Protein AF-A0A8J4A7L7-F1 (afdb_monomer_lite)

Sequence (151 aa):
MWSQPTPTNAGLRPGFAASLVPGDWALLVRLPSRVLAAVLAVPVDPPLVSAGLAGLATIAQARATPAGLVREVATAIFASAEPPDDPGYPVRDECVRAGFVLAQRVPSADAEAYRAWVRRIGEAGVDPVPGDPVCASQMDLLDECQRALAA

Structure (mmCIF, N/CA/C/O backbone):
data_AF-A0A8J4A7L7-F1
#
_entry.id   AF-A0A8J4A7L7-F1
#
loop_
_atom_site.group_PDB
_atom_site.id
_atom_site.type_symbol
_atom_site.label_atom_id
_atom_site.label_alt_id
_atom_site.label_comp_id
_atom_site.label_asym_id
_atom_site.label_entity_id
_atom_site.label_seq_id
_atom_site.pdbx_PDB_ins_code
_atom_site.Cartn_x
_atom_site.Cartn_y
_atom_site.Cartn_z
_atom_site.occupancy
_atom_site.B_iso_or_equiv
_atom_site.auth_seq_id
_atom_site.auth_comp_id
_atom_site.auth_asym_id
_atom_site.auth_atom_id
_atom_site.pdbx_PDB_model_num
ATOM 1 N N . MET A 1 1 ? 2.216 21.200 48.530 1.00 48.28 1 MET A N 1
ATOM 2 C CA . MET A 1 1 ? 0.929 21.017 47.828 1.00 48.28 1 MET A CA 1
ATOM 3 C C . MET A 1 1 ? 1.263 20.703 46.376 1.00 48.28 1 MET A C 1
ATOM 5 O O . MET A 1 1 ? 1.490 21.620 45.601 1.00 48.28 1 MET A O 1
ATOM 9 N N . TRP A 1 2 ? 1.476 19.425 46.049 1.00 45.50 2 TRP A N 1
ATOM 10 C CA . TRP A 1 2 ? 1.805 19.006 44.684 1.00 45.50 2 TRP A CA 1
ATOM 11 C C . TRP A 1 2 ? 0.511 18.707 43.939 1.00 45.50 2 TRP A C 1
ATOM 13 O O . TRP A 1 2 ? -0.207 17.780 44.303 1.00 45.50 2 TRP A O 1
ATOM 23 N N . SER A 1 3 ? 0.221 19.486 42.903 1.00 55.38 3 SER A N 1
ATOM 24 C CA . SER A 1 3 ? -0.783 19.114 41.911 1.00 55.38 3 SER A CA 1
ATOM 25 C C . SER A 1 3 ? -0.120 18.160 40.924 1.00 55.38 3 SER A C 1
ATOM 27 O O . SER A 1 3 ? 0.744 18.573 40.152 1.00 55.38 3 SER A O 1
ATOM 29 N N . GLN A 1 4 ? -0.484 16.879 40.973 1.00 59.38 4 GLN A N 1
ATOM 30 C CA . GLN A 1 4 ? -0.159 15.957 39.889 1.00 59.38 4 GLN A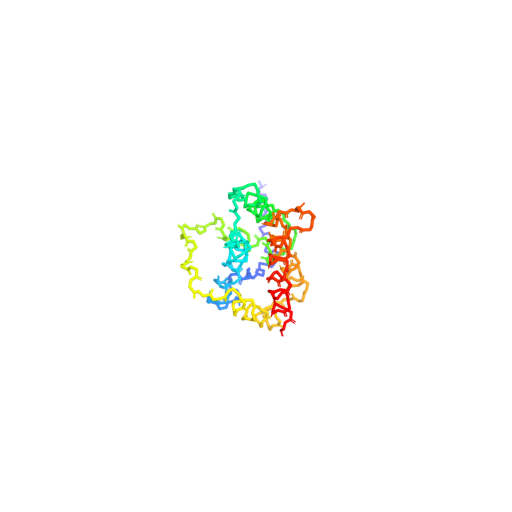 CA 1
ATOM 31 C C . GLN A 1 4 ? -1.042 16.289 38.676 1.00 59.38 4 GLN A C 1
ATOM 33 O O . GLN A 1 4 ? -2.259 16.408 38.841 1.00 59.38 4 GLN A O 1
ATOM 38 N N . PRO A 1 5 ? -0.479 16.428 37.464 1.00 51.97 5 PRO A N 1
ATOM 39 C CA . PRO A 1 5 ? -1.284 16.447 36.254 1.00 51.97 5 PRO A CA 1
ATOM 40 C C . PRO A 1 5 ? -1.914 15.064 36.069 1.00 51.97 5 PRO A C 1
ATOM 42 O O . PRO A 1 5 ? -1.227 14.044 36.020 1.00 51.97 5 PRO A O 1
ATOM 45 N N . THR A 1 6 ? -3.240 15.028 36.011 1.00 57.19 6 THR A N 1
ATOM 46 C CA . THR A 1 6 ? -4.009 13.827 35.689 1.00 57.19 6 THR A CA 1
ATOM 47 C C . THR A 1 6 ? -3.668 13.414 34.254 1.00 57.19 6 THR A C 1
ATOM 49 O O . THR A 1 6 ? -3.741 14.263 33.362 1.00 57.19 6 THR A O 1
ATOM 52 N N . PRO A 1 7 ? -3.288 12.152 33.982 1.00 48.16 7 PRO A N 1
ATOM 53 C CA . PRO A 1 7 ? -3.140 11.695 32.611 1.00 48.16 7 PRO A CA 1
ATOM 54 C C . PRO A 1 7 ? -4.522 11.714 31.957 1.00 48.16 7 PRO A C 1
ATOM 56 O O . PRO A 1 7 ? -5.415 10.944 32.310 1.00 48.16 7 PRO A O 1
ATOM 59 N N . THR A 1 8 ? -4.707 12.642 31.023 1.00 46.91 8 THR A N 1
ATOM 60 C CA . THR A 1 8 ? -5.866 12.689 30.139 1.00 46.91 8 THR A CA 1
ATOM 61 C C . THR A 1 8 ? -5.901 11.389 29.340 1.00 46.91 8 THR A C 1
ATOM 63 O O . THR A 1 8 ? -5.190 11.240 28.349 1.00 46.91 8 THR A O 1
ATOM 66 N N . ASN A 1 9 ? -6.748 10.448 29.759 1.00 46.25 9 ASN A N 1
ATOM 67 C CA . ASN A 1 9 ? -7.240 9.357 28.921 1.00 46.25 9 ASN A CA 1
ATOM 68 C C . ASN A 1 9 ? -8.138 9.958 27.823 1.00 46.25 9 ASN A C 1
ATOM 70 O O . ASN A 1 9 ? -9.355 9.786 27.821 1.00 46.25 9 ASN A O 1
ATOM 74 N N . ALA A 1 10 ? -7.546 10.724 26.905 1.00 44.50 10 ALA A N 1
ATOM 75 C CA . ALA A 1 10 ? -8.172 11.034 25.630 1.00 44.50 10 ALA A CA 1
ATOM 76 C C . ALA A 1 10 ? -8.255 9.698 24.894 1.00 44.50 10 ALA A C 1
ATOM 78 O O . ALA A 1 10 ? -7.221 9.120 24.572 1.00 44.50 10 ALA A O 1
ATOM 79 N N . GLY A 1 11 ? -9.477 9.177 24.759 1.00 40.78 11 GLY A N 1
ATOM 80 C CA . GLY A 1 11 ? -9.785 7.810 24.347 1.00 40.78 11 GLY A CA 1
ATOM 81 C C . GLY A 1 11 ? -8.769 7.204 23.384 1.00 40.78 11 GLY A C 1
ATOM 82 O O . GLY A 1 11 ? -8.754 7.532 22.198 1.00 40.78 11 GLY A O 1
ATOM 83 N N . LEU A 1 12 ? -7.947 6.293 23.911 1.00 47.25 12 LEU A N 1
ATOM 84 C CA . LEU A 1 12 ? -7.105 5.397 23.132 1.00 47.25 12 LEU A CA 1
ATOM 85 C C . LEU A 1 12 ? -8.042 4.485 22.346 1.00 47.25 12 LEU A C 1
ATOM 87 O O . LEU A 1 12 ? -8.416 3.405 22.801 1.00 47.25 12 LEU A O 1
ATOM 91 N N . ARG A 1 13 ? -8.477 4.943 21.171 1.00 59.56 13 ARG A N 1
ATOM 92 C CA . ARG A 1 13 ? -8.996 4.020 20.172 1.00 59.56 13 ARG A CA 1
ATOM 93 C C . ARG A 1 13 ? -7.895 2.981 19.939 1.00 59.56 13 ARG A C 1
ATOM 95 O O . ARG A 1 13 ? -6.749 3.387 19.732 1.00 59.56 13 ARG A O 1
ATOM 102 N N . PRO A 1 14 ? -8.202 1.677 20.021 1.00 76.19 14 PRO A N 1
ATOM 103 C CA . PRO A 1 14 ? -7.232 0.656 19.666 1.00 76.19 14 PRO A CA 1
ATOM 104 C C . PRO A 1 14 ? -6.703 0.952 18.259 1.00 76.19 14 PRO A C 1
ATOM 106 O O . PRO A 1 14 ? -7.491 1.264 17.365 1.00 76.19 14 PRO A O 1
ATOM 109 N N . GLY A 1 15 ? -5.382 0.892 18.073 1.00 86.81 15 GLY A N 1
ATOM 110 C CA . GLY A 1 15 ? -4.775 1.038 16.748 1.00 86.81 15 GLY A CA 1
ATOM 111 C C . GLY A 1 15 ? -5.290 -0.031 15.779 1.00 86.81 15 GLY A C 1
ATOM 112 O O . GLY A 1 15 ? -5.915 -1.021 16.184 1.00 86.81 15 GLY A O 1
ATOM 113 N N . PHE A 1 16 ? -5.009 0.130 14.491 1.00 91.31 16 PHE A N 1
ATOM 114 C CA . PHE A 1 16 ? -5.432 -0.817 13.459 1.00 91.31 16 PHE A CA 1
ATOM 115 C C . PHE A 1 16 ? -4.870 -2.220 13.705 1.00 91.31 16 PHE A C 1
ATOM 117 O O . PHE A 1 16 ? -5.592 -3.200 13.531 1.00 91.31 16 PHE A O 1
ATOM 124 N N . ALA A 1 17 ? -3.641 -2.316 14.222 1.00 89.38 17 ALA A N 1
ATOM 125 C CA . ALA A 1 17 ? -3.017 -3.586 14.598 1.00 89.38 17 ALA A CA 1
ATOM 126 C C . ALA A 1 17 ? -3.816 -4.380 15.650 1.00 89.38 17 ALA A C 1
ATOM 128 O O . ALA A 1 17 ? -3.809 -5.606 15.632 1.00 89.38 17 ALA A O 1
ATOM 129 N N . ALA A 1 18 ? -4.508 -3.689 16.563 1.00 89.50 18 ALA A N 1
ATOM 130 C CA . ALA A 1 18 ? -5.334 -4.316 17.595 1.00 89.50 18 ALA A CA 1
ATOM 131 C C . ALA A 1 18 ? -6.785 -4.550 17.140 1.00 89.50 18 ALA A C 1
ATOM 133 O O . ALA A 1 18 ? -7.488 -5.370 17.727 1.00 89.50 18 ALA A O 1
ATOM 134 N N . SER A 1 19 ? -7.242 -3.813 16.124 1.00 90.81 19 SER A N 1
ATOM 135 C CA . SER A 1 19 ? -8.631 -3.840 15.646 1.00 90.81 19 SER A CA 1
ATOM 136 C C . SER A 1 19 ? -8.865 -4.834 14.504 1.00 90.81 19 SER A C 1
ATOM 138 O O . SER A 1 19 ? -9.997 -5.264 14.284 1.00 90.81 19 SER A O 1
ATOM 140 N N . LEU A 1 20 ? -7.817 -5.183 13.757 1.00 91.81 20 LEU A N 1
ATOM 141 C CA . LEU A 1 20 ? -7.878 -6.117 12.637 1.00 91.81 20 LEU A CA 1
ATOM 142 C C . LEU A 1 20 ? -7.513 -7.538 13.070 1.00 91.81 20 LEU A C 1
ATOM 144 O O . LEU A 1 20 ? -6.759 -7.757 14.016 1.00 91.81 20 LEU A O 1
ATOM 148 N N . VAL A 1 21 ? -8.022 -8.523 12.329 1.00 93.06 21 VAL A N 1
ATOM 149 C CA . VAL A 1 21 ? -7.582 -9.914 12.478 1.00 93.06 21 VAL A CA 1
ATOM 150 C C . VAL A 1 21 ? -6.083 -9.985 12.137 1.00 93.06 21 VAL A C 1
ATOM 152 O O . VAL A 1 21 ? -5.675 -9.353 11.159 1.00 93.06 21 VAL A O 1
ATOM 155 N N . PRO A 1 22 ? -5.252 -10.762 12.865 1.00 92.19 22 PRO A N 1
ATOM 156 C CA . PRO A 1 22 ? -3.799 -10.769 12.664 1.00 92.19 22 PRO A CA 1
ATOM 157 C C . PRO A 1 22 ? -3.355 -10.997 11.214 1.00 92.19 22 PRO A C 1
ATOM 159 O O . PRO A 1 22 ? -2.433 -10.338 10.744 1.00 92.19 22 PRO A O 1
ATOM 162 N N . GLY A 1 23 ? -4.041 -11.880 10.479 1.00 92.44 23 GLY A N 1
ATOM 163 C CA . GLY A 1 23 ? -3.746 -12.137 9.066 1.00 92.44 23 GLY A CA 1
ATOM 164 C C . GLY A 1 23 ? -4.075 -10.964 8.137 1.00 92.44 23 GLY A C 1
ATOM 165 O O . GLY A 1 23 ? -3.371 -10.751 7.154 1.00 92.44 23 GLY A O 1
ATOM 166 N N . ASP A 1 24 ? -5.107 -10.182 8.455 1.00 94.75 24 ASP A N 1
ATOM 167 C CA . ASP A 1 24 ? -5.487 -9.001 7.676 1.00 94.75 24 ASP A CA 1
ATOM 168 C C . ASP A 1 24 ? -4.533 -7.836 7.966 1.00 94.75 24 ASP A C 1
ATOM 170 O O . ASP A 1 24 ? -4.116 -7.133 7.048 1.00 94.75 24 ASP A O 1
ATOM 174 N N . TRP A 1 25 ? -4.109 -7.676 9.224 1.00 95.38 25 TRP A N 1
ATOM 175 C CA . TRP A 1 25 ? -3.052 -6.729 9.581 1.00 95.38 25 TRP A CA 1
ATOM 176 C C . TRP A 1 25 ? -1.727 -7.074 8.894 1.00 95.38 25 TRP A C 1
ATOM 178 O O . TRP A 1 25 ? -1.138 -6.219 8.236 1.00 95.38 25 TRP A O 1
ATOM 188 N N . ALA A 1 26 ? -1.286 -8.333 8.978 1.00 93.12 26 ALA A N 1
ATOM 189 C CA . ALA A 1 26 ? -0.061 -8.792 8.325 1.00 93.12 26 ALA A CA 1
ATOM 190 C C . ALA A 1 26 ? -0.103 -8.567 6.805 1.00 93.12 26 ALA A C 1
ATOM 192 O O . ALA A 1 26 ? 0.886 -8.124 6.220 1.00 93.12 26 ALA A O 1
ATOM 193 N N . LEU A 1 27 ? -1.261 -8.796 6.172 1.00 93.94 27 LEU A N 1
ATOM 194 C CA . LEU A 1 27 ? -1.480 -8.493 4.759 1.00 93.94 27 LEU A CA 1
ATOM 195 C C . LEU A 1 27 ? -1.277 -7.004 4.449 1.00 93.94 27 LEU A C 1
ATOM 197 O O . LEU A 1 27 ? -0.528 -6.678 3.531 1.00 93.94 27 LEU A O 1
ATOM 201 N N . LEU A 1 28 ? -1.907 -6.105 5.210 1.00 95.62 28 LEU A N 1
ATOM 202 C CA . LEU A 1 28 ? -1.759 -4.662 4.992 1.00 95.62 28 LEU A CA 1
ATOM 203 C C . LEU A 1 28 ? -0.332 -4.170 5.271 1.00 95.62 28 LEU A C 1
ATOM 205 O O . LEU A 1 28 ? 0.113 -3.218 4.630 1.00 95.62 28 LEU A O 1
ATOM 209 N N . VAL A 1 29 ? 0.394 -4.814 6.190 1.00 95.31 29 VAL A N 1
ATOM 210 C CA . VAL A 1 29 ? 1.792 -4.481 6.497 1.00 95.31 29 VAL A CA 1
ATOM 211 C C . VAL A 1 29 ? 2.744 -4.905 5.382 1.00 95.31 29 VAL A C 1
ATOM 213 O O . VAL A 1 29 ? 3.620 -4.129 5.013 1.00 95.31 29 VAL A O 1
ATOM 216 N N . ARG A 1 30 ? 2.578 -6.099 4.806 1.00 92.81 30 ARG A N 1
ATOM 217 C CA . ARG A 1 30 ? 3.501 -6.609 3.774 1.00 92.81 30 ARG A CA 1
ATOM 218 C C . ARG A 1 30 ? 3.237 -6.057 2.372 1.00 92.81 30 ARG A C 1
ATOM 220 O O . ARG A 1 30 ? 4.174 -5.948 1.581 1.00 92.81 30 ARG A O 1
ATOM 227 N N . LEU A 1 31 ? 1.987 -5.705 2.060 1.00 94.81 31 LEU A N 1
ATOM 228 C CA . LEU A 1 31 ? 1.576 -5.332 0.704 1.00 94.81 31 LEU A CA 1
ATOM 229 C C . LEU A 1 31 ? 2.397 -4.177 0.091 1.00 94.81 31 LEU A C 1
ATOM 231 O O . LEU A 1 31 ? 2.792 -4.309 -1.066 1.00 94.81 31 LEU A O 1
ATOM 235 N N . PRO A 1 32 ? 2.722 -3.077 0.802 1.00 95.38 32 PRO A N 1
ATOM 236 C CA . PRO A 1 32 ? 3.484 -1.976 0.210 1.00 95.38 32 PRO A CA 1
ATOM 237 C C . PRO A 1 32 ? 4.871 -2.416 -0.287 1.00 95.38 32 PRO A C 1
ATOM 239 O O . PRO A 1 32 ? 5.279 -2.056 -1.391 1.00 95.38 32 PRO A O 1
ATOM 242 N N . SER A 1 33 ? 5.564 -3.256 0.487 1.00 92.81 33 SER A N 1
ATOM 243 C CA . SER A 1 33 ? 6.858 -3.832 0.104 1.00 92.81 33 SER A CA 1
ATOM 244 C C . SER A 1 33 ? 6.726 -4.838 -1.043 1.00 92.81 33 SER A C 1
ATOM 246 O O . SER A 1 33 ? 7.594 -4.888 -1.910 1.00 92.81 33 SER A O 1
ATOM 248 N N . ARG A 1 34 ? 5.632 -5.611 -1.085 1.00 91.94 34 ARG A N 1
ATOM 249 C CA . ARG A 1 34 ? 5.328 -6.556 -2.175 1.00 91.94 34 ARG A CA 1
ATOM 250 C C . ARG A 1 34 ? 5.059 -5.849 -3.500 1.00 91.94 34 ARG A C 1
ATOM 252 O O . ARG A 1 34 ? 5.573 -6.287 -4.522 1.00 91.94 34 ARG A O 1
ATOM 259 N N . VAL A 1 35 ? 4.312 -4.745 -3.482 1.00 93.44 35 VAL A N 1
ATOM 260 C CA . VAL A 1 35 ? 4.075 -3.910 -4.671 1.00 93.44 35 VAL A CA 1
ATOM 261 C C . VAL A 1 35 ? 5.386 -3.324 -5.184 1.00 93.44 35 VAL A C 1
ATOM 263 O O . VAL A 1 35 ? 5.669 -3.438 -6.373 1.00 93.44 35 VAL A O 1
ATOM 266 N N . LEU A 1 36 ? 6.223 -2.776 -4.297 1.00 92.44 36 LEU A N 1
ATOM 267 C CA . LEU A 1 36 ? 7.545 -2.280 -4.685 1.00 92.44 36 LEU A CA 1
ATOM 268 C C . LEU A 1 36 ? 8.413 -3.390 -5.296 1.00 92.44 36 LEU A C 1
ATOM 270 O O . LEU A 1 36 ? 8.992 -3.200 -6.361 1.00 92.44 36 LEU A O 1
ATOM 274 N N . ALA A 1 37 ? 8.475 -4.560 -4.657 1.00 90.31 37 ALA A N 1
ATOM 275 C CA . ALA A 1 37 ? 9.244 -5.693 -5.162 1.00 90.31 37 ALA A CA 1
ATOM 276 C C . ALA A 1 37 ? 8.741 -6.170 -6.533 1.00 90.31 37 ALA A C 1
ATOM 278 O O . ALA A 1 37 ? 9.552 -6.456 -7.404 1.00 90.31 37 ALA A O 1
ATOM 279 N N . ALA A 1 38 ? 7.423 -6.214 -6.746 1.00 90.44 38 ALA A N 1
ATOM 280 C CA . ALA A 1 38 ? 6.832 -6.606 -8.021 1.00 90.44 38 ALA A CA 1
ATOM 281 C C . ALA A 1 38 ? 7.172 -5.620 -9.152 1.00 90.44 38 ALA A C 1
ATOM 283 O O . ALA A 1 38 ? 7.512 -6.051 -10.250 1.00 90.44 38 ALA A O 1
ATOM 284 N N . VAL A 1 39 ? 7.151 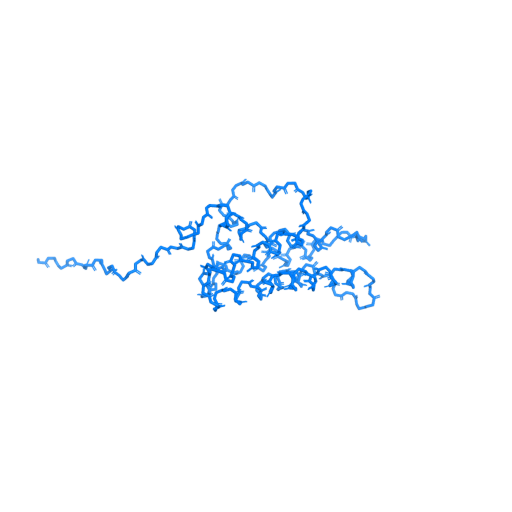-4.311 -8.875 1.00 90.25 39 VAL A N 1
ATOM 285 C CA . VAL A 1 39 ? 7.573 -3.273 -9.833 1.00 90.25 39 VAL A CA 1
ATOM 286 C C . VAL A 1 39 ? 9.061 -3.408 -10.183 1.00 90.25 39 VAL A C 1
ATOM 288 O O . VAL A 1 39 ? 9.435 -3.316 -11.351 1.00 90.25 39 VAL A O 1
ATOM 291 N N . LEU A 1 40 ? 9.918 -3.671 -9.193 1.00 88.50 40 LEU A N 1
ATOM 292 C CA . LEU A 1 40 ? 11.366 -3.831 -9.393 1.00 88.50 40 LEU A CA 1
ATOM 293 C C . LEU A 1 40 ? 11.761 -5.183 -10.008 1.00 88.50 40 LEU A C 1
ATOM 295 O O . LEU A 1 40 ? 12.876 -5.320 -10.501 1.00 88.50 40 LEU A O 1
ATOM 299 N N . ALA A 1 41 ? 10.879 -6.184 -9.959 1.00 87.81 41 ALA A N 1
ATOM 300 C CA . ALA A 1 41 ? 11.121 -7.508 -10.528 1.00 87.81 41 ALA A CA 1
ATOM 301 C C . ALA A 1 41 ? 10.988 -7.539 -12.058 1.00 87.81 41 ALA A C 1
ATOM 303 O O . ALA A 1 41 ? 11.396 -8.522 -12.680 1.00 87.81 41 ALA A O 1
ATOM 304 N N . VAL A 1 42 ? 10.430 -6.487 -12.671 1.00 83.69 42 VAL A N 1
ATOM 305 C CA . VAL A 1 42 ? 10.449 -6.327 -14.128 1.00 83.69 42 VAL A CA 1
ATOM 306 C C . VAL A 1 42 ? 11.919 -6.236 -14.568 1.00 83.69 42 VAL A C 1
ATOM 308 O O . VAL A 1 42 ? 12.631 -5.367 -14.069 1.00 83.69 42 VAL A O 1
ATOM 311 N N . PRO A 1 43 ? 12.412 -7.130 -15.447 1.00 75.88 43 PRO A N 1
ATOM 312 C CA . PRO A 1 43 ? 13.830 -7.172 -15.798 1.00 75.88 43 PRO A CA 1
ATOM 313 C C . PRO A 1 43 ? 14.322 -5.862 -16.432 1.00 75.88 43 PRO A C 1
ATOM 315 O O . PRO A 1 43 ? 13.787 -5.437 -17.454 1.00 75.88 43 PRO A O 1
ATOM 318 N N . VAL A 1 44 ? 15.371 -5.267 -15.852 1.00 77.38 44 VAL A N 1
ATOM 319 C CA . VAL A 1 44 ? 16.072 -4.071 -16.362 1.00 77.38 44 VAL A CA 1
ATOM 320 C C . VAL A 1 44 ? 17.578 -4.288 -16.294 1.00 77.38 44 VAL A C 1
ATOM 322 O O . VAL A 1 44 ? 18.076 -4.870 -15.327 1.00 77.38 44 VAL A O 1
ATOM 325 N N . ASP A 1 45 ? 18.299 -3.796 -17.300 1.00 73.19 45 ASP A N 1
ATOM 326 C CA . ASP A 1 45 ? 19.761 -3.757 -17.323 1.00 73.19 45 ASP A CA 1
ATOM 327 C C . ASP A 1 45 ? 20.244 -2.322 -17.622 1.00 73.19 45 ASP A C 1
ATOM 329 O O . ASP A 1 45 ? 19.980 -1.823 -18.721 1.00 73.19 45 ASP A O 1
ATOM 333 N N . PRO A 1 46 ? 20.923 -1.628 -16.681 1.00 73.06 46 PRO A N 1
ATOM 334 C CA . PRO A 1 46 ? 21.328 -2.068 -15.338 1.00 73.06 46 PRO A CA 1
ATOM 335 C C . PRO A 1 46 ? 20.183 -2.046 -14.297 1.00 73.06 46 PRO A C 1
ATOM 337 O O . PRO A 1 46 ? 19.184 -1.355 -14.484 1.00 73.06 46 PRO A O 1
ATOM 340 N N . PRO A 1 47 ? 20.323 -2.750 -13.154 1.00 71.81 47 PRO A N 1
ATOM 341 C CA . PRO A 1 47 ? 19.285 -2.813 -12.121 1.00 71.81 4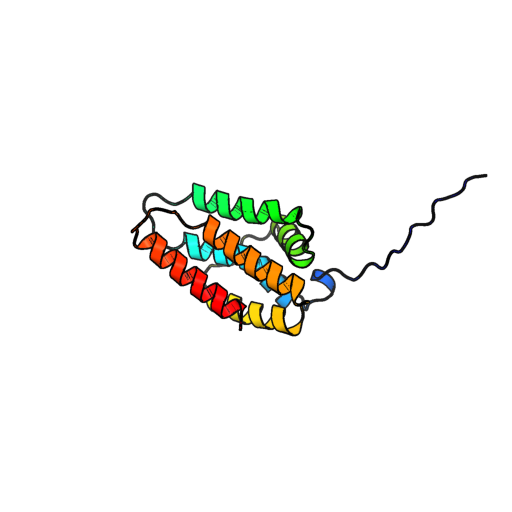7 PRO A CA 1
ATOM 342 C C . PRO A 1 47 ? 18.969 -1.449 -11.476 1.00 71.81 47 PRO A C 1
ATOM 344 O O . PRO A 1 47 ? 19.863 -0.668 -11.139 1.00 71.81 47 PRO A O 1
ATOM 347 N N . LEU A 1 48 ? 17.679 -1.206 -11.216 1.00 80.31 48 LEU A N 1
ATOM 348 C CA . LEU A 1 48 ? 17.112 0.074 -10.762 1.00 80.31 48 LEU A CA 1
ATOM 349 C C . LEU A 1 48 ? 17.271 0.342 -9.251 1.00 80.31 48 LEU A C 1
ATOM 351 O O . LEU A 1 48 ? 16.298 0.514 -8.513 1.00 80.31 48 LEU A O 1
ATOM 355 N N . VAL A 1 49 ? 18.511 0.402 -8.761 1.00 86.25 49 VAL A N 1
ATOM 356 C CA . VAL A 1 49 ? 18.795 0.640 -7.329 1.00 86.25 49 VAL A CA 1
ATOM 357 C C . VAL A 1 49 ? 18.208 1.972 -6.835 1.00 86.25 49 VAL A C 1
ATOM 359 O O . VAL A 1 49 ? 17.648 2.033 -5.740 1.00 86.25 49 VAL A O 1
ATOM 362 N N . SER A 1 50 ? 18.299 3.038 -7.634 1.00 88.19 50 SER A N 1
ATOM 363 C CA . SER A 1 50 ? 17.755 4.363 -7.298 1.00 88.19 50 SER A CA 1
ATOM 364 C C . SER A 1 50 ? 16.232 4.351 -7.146 1.00 88.19 50 SER A C 1
ATOM 366 O O . SER A 1 50 ? 15.721 4.921 -6.182 1.00 88.19 50 SER A O 1
ATOM 368 N N . ALA A 1 51 ? 15.518 3.666 -8.043 1.00 87.31 51 ALA A N 1
ATOM 369 C CA . ALA A 1 51 ? 14.065 3.522 -7.976 1.00 87.31 51 ALA A CA 1
ATOM 370 C C . ALA A 1 51 ? 13.647 2.711 -6.737 1.00 87.31 51 ALA A C 1
ATOM 372 O O . ALA A 1 51 ? 12.751 3.105 -5.990 1.00 87.31 51 ALA A O 1
ATOM 373 N N . GLY A 1 52 ? 14.378 1.635 -6.424 1.00 89.56 52 GLY A N 1
ATOM 374 C CA . GLY A 1 52 ? 14.156 0.883 -5.189 1.00 89.56 52 GLY A CA 1
ATOM 375 C C . GLY A 1 52 ? 14.340 1.734 -3.927 1.00 89.56 52 GLY A C 1
ATOM 376 O O . GLY A 1 52 ? 13.507 1.690 -3.018 1.00 89.56 52 GLY A O 1
ATOM 377 N N . LEU A 1 53 ? 15.380 2.574 -3.884 1.00 93.00 53 LEU A N 1
ATOM 378 C CA . LEU A 1 53 ? 15.601 3.513 -2.779 1.00 93.00 53 LEU A CA 1
ATOM 379 C C . LEU A 1 53 ? 14.505 4.582 -2.683 1.00 93.00 53 LEU A C 1
ATOM 381 O O . LEU A 1 53 ? 14.099 4.928 -1.573 1.00 93.00 53 LEU A O 1
ATOM 385 N N . ALA A 1 54 ? 13.996 5.084 -3.809 1.00 93.06 54 ALA A N 1
ATOM 386 C CA . ALA A 1 54 ? 12.900 6.051 -3.833 1.00 93.06 54 ALA A CA 1
ATOM 387 C C . ALA A 1 54 ? 11.585 5.445 -3.303 1.00 93.06 54 ALA A C 1
ATOM 389 O O . ALA A 1 54 ? 10.887 6.074 -2.496 1.00 93.06 54 ALA A O 1
ATOM 390 N N . GLY A 1 55 ? 11.287 4.195 -3.665 1.00 93.06 55 GLY A N 1
ATOM 391 C CA . GLY A 1 55 ? 10.177 3.428 -3.097 1.00 93.06 55 GLY A CA 1
ATOM 392 C C . GLY A 1 55 ? 10.306 3.252 -1.579 1.00 93.06 55 GLY A C 1
ATOM 393 O O . GLY A 1 55 ? 9.390 3.597 -0.829 1.00 93.06 55 GLY A O 1
ATOM 394 N N . LEU A 1 56 ? 11.473 2.812 -1.094 1.00 93.69 56 LEU A N 1
ATOM 395 C CA . LEU A 1 56 ? 11.740 2.661 0.345 1.00 93.69 56 LEU A CA 1
ATOM 396 C C . LEU A 1 56 ? 11.671 3.994 1.102 1.00 93.69 56 LEU A C 1
ATOM 398 O O . LEU A 1 56 ? 11.120 4.054 2.204 1.00 93.69 56 LEU A O 1
ATOM 402 N N . ALA A 1 57 ? 12.177 5.077 0.512 1.00 94.75 57 ALA A N 1
ATOM 403 C CA . ALA A 1 57 ? 12.073 6.413 1.086 1.00 94.75 57 ALA A CA 1
ATOM 404 C C . ALA A 1 57 ? 10.605 6.844 1.224 1.00 94.75 57 ALA A C 1
ATOM 406 O O . ALA A 1 57 ? 10.227 7.409 2.251 1.00 94.75 57 ALA A O 1
ATOM 407 N N . THR A 1 58 ? 9.761 6.516 0.243 1.00 96.50 58 THR A N 1
ATOM 408 C CA . THR A 1 58 ? 8.313 6.778 0.289 1.00 96.50 58 THR A CA 1
ATOM 409 C C . THR A 1 58 ? 7.623 5.996 1.411 1.00 96.50 58 THR A C 1
ATOM 411 O O . THR A 1 58 ? 6.716 6.524 2.065 1.00 96.50 58 THR A O 1
ATOM 414 N N . ILE A 1 59 ? 8.073 4.768 1.698 1.00 95.81 59 ILE A N 1
ATOM 415 C CA . ILE A 1 59 ? 7.595 3.994 2.854 1.00 95.81 59 ILE A CA 1
ATOM 416 C C . ILE A 1 59 ? 8.056 4.649 4.166 1.00 95.81 59 ILE A C 1
ATOM 418 O O . ILE A 1 59 ? 7.256 4.842 5.079 1.00 95.81 59 ILE A O 1
ATOM 422 N N . ALA A 1 60 ? 9.326 5.046 4.269 1.00 95.12 60 ALA A N 1
ATOM 423 C CA . ALA A 1 60 ? 9.885 5.649 5.483 1.00 95.12 60 ALA A CA 1
ATOM 424 C C . ALA A 1 60 ? 9.223 6.986 5.854 1.00 95.12 60 ALA A C 1
ATOM 426 O O . ALA A 1 60 ? 8.908 7.226 7.024 1.00 95.12 60 ALA A O 1
ATOM 427 N N . GLN A 1 61 ? 8.976 7.843 4.861 1.00 95.88 61 GLN A N 1
ATOM 428 C CA . GLN A 1 61 ? 8.337 9.150 5.046 1.00 95.88 61 GLN A CA 1
ATOM 429 C C . GLN A 1 61 ? 6.918 9.032 5.615 1.00 95.88 61 GLN A C 1
ATOM 431 O O . GLN A 1 61 ? 6.479 9.882 6.392 1.00 95.88 61 GLN A O 1
ATOM 436 N N . ALA A 1 62 ? 6.211 7.951 5.288 1.00 95.62 62 ALA A N 1
ATOM 437 C CA . ALA A 1 62 ? 4.847 7.723 5.740 1.00 95.62 62 ALA A CA 1
ATOM 438 C C . ALA A 1 62 ? 4.714 7.582 7.264 1.00 95.62 62 ALA A C 1
ATOM 440 O O . ALA A 1 62 ? 3.634 7.807 7.794 1.00 95.62 62 ALA A O 1
ATOM 441 N N . ARG A 1 63 ? 5.793 7.326 8.012 1.00 94.25 63 ARG A N 1
ATOM 442 C CA . ARG A 1 63 ? 5.742 7.319 9.488 1.00 94.25 63 ARG A CA 1
ATOM 443 C C . ARG A 1 63 ? 5.433 8.692 10.104 1.00 94.25 63 ARG A C 1
ATOM 445 O O . ARG A 1 63 ? 5.055 8.759 11.270 1.00 94.25 63 ARG A O 1
ATOM 452 N N . ALA A 1 64 ? 5.602 9.778 9.348 1.00 93.75 64 ALA A N 1
ATOM 453 C CA . ALA A 1 64 ? 5.327 11.144 9.797 1.00 93.75 64 ALA A CA 1
ATOM 454 C C . ALA A 1 64 ? 3.975 11.695 9.300 1.00 93.75 64 ALA A C 1
ATOM 456 O O . ALA A 1 64 ? 3.642 12.845 9.580 1.00 93.75 64 ALA A O 1
ATOM 457 N N . THR A 1 65 ? 3.192 10.907 8.554 1.00 91.56 65 THR A N 1
ATOM 458 C CA . THR A 1 65 ? 1.902 11.358 8.009 1.00 91.56 65 THR A CA 1
ATOM 459 C C . THR A 1 65 ? 0.800 11.389 9.078 1.00 91.56 65 THR A C 1
ATOM 461 O O . THR A 1 65 ? 0.798 10.544 9.978 1.00 91.56 65 THR A O 1
ATOM 464 N N . PRO A 1 66 ? -0.185 12.300 8.982 1.00 89.25 66 PRO A N 1
ATOM 465 C CA . PRO A 1 66 ? -1.358 12.282 9.856 1.00 89.25 66 PRO A CA 1
ATOM 466 C C . PRO A 1 66 ? -2.350 11.142 9.552 1.00 89.25 66 PRO A C 1
ATOM 468 O O . PRO A 1 66 ? -3.195 10.855 10.396 1.00 89.25 66 PRO A O 1
ATOM 471 N N . ALA A 1 67 ? -2.267 10.479 8.388 1.00 90.12 67 ALA A N 1
ATOM 472 C CA . ALA A 1 67 ? -3.128 9.336 8.052 1.00 90.12 67 ALA A CA 1
ATOM 473 C C . ALA A 1 67 ? -2.824 8.127 8.957 1.00 90.12 67 ALA A C 1
ATOM 475 O O . ALA A 1 67 ? -1.723 7.570 8.915 1.00 90.12 67 ALA A O 1
ATOM 476 N N . GLY A 1 68 ? -3.802 7.736 9.780 1.00 93.94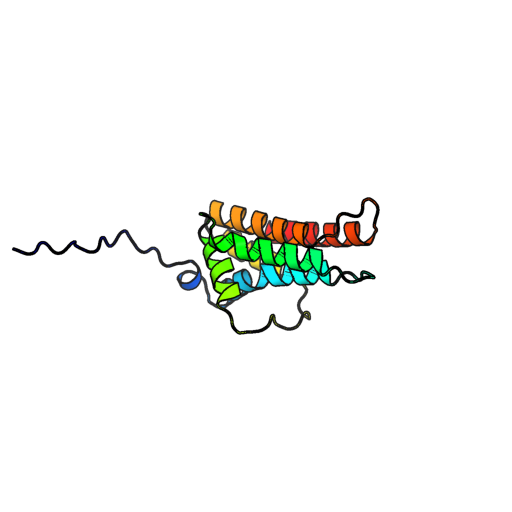 68 GLY A N 1
ATOM 477 C CA . GLY A 1 68 ? -3.628 6.792 10.885 1.00 93.94 68 GLY A CA 1
ATOM 478 C C . GLY A 1 68 ? -3.141 5.426 10.420 1.00 93.94 68 GLY A C 1
ATOM 479 O O . GLY A 1 68 ? -2.067 4.991 10.839 1.00 93.94 68 GLY A O 1
ATOM 480 N N . LEU A 1 69 ? -3.881 4.799 9.500 1.00 96.25 69 LEU A N 1
ATOM 481 C CA . LEU A 1 69 ? -3.534 3.473 8.981 1.00 96.25 69 LEU A CA 1
ATOM 482 C C . LEU A 1 69 ? -2.158 3.464 8.304 1.00 96.25 69 LEU A C 1
ATOM 484 O O . LEU A 1 69 ? -1.330 2.600 8.581 1.00 96.25 69 LEU A O 1
ATOM 488 N N . VAL A 1 70 ? -1.899 4.445 7.437 1.00 97.62 70 VAL A N 1
ATOM 489 C CA . VAL A 1 70 ? -0.641 4.552 6.682 1.00 97.62 70 VAL A CA 1
ATOM 490 C C . VAL A 1 70 ? 0.558 4.694 7.624 1.00 97.62 70 VAL A C 1
ATOM 492 O O . VAL A 1 70 ? 1.566 4.009 7.454 1.00 97.62 70 VAL A O 1
ATOM 495 N N . ARG A 1 71 ? 0.441 5.544 8.649 1.00 96.56 71 ARG A N 1
ATOM 496 C CA . ARG A 1 71 ? 1.487 5.746 9.656 1.00 96.56 71 ARG A CA 1
ATOM 497 C C . ARG A 1 71 ? 1.774 4.476 10.450 1.00 96.56 71 ARG A C 1
ATOM 499 O O . ARG A 1 71 ? 2.941 4.150 10.679 1.00 96.56 71 ARG A O 1
ATOM 506 N N . GLU A 1 72 ? 0.729 3.780 10.892 1.00 97.00 72 GLU A N 1
ATOM 507 C CA . GLU A 1 72 ? 0.864 2.543 11.663 1.00 97.00 72 GLU A CA 1
ATOM 508 C C . GLU A 1 72 ? 1.497 1.431 10.824 1.00 97.00 72 GLU A C 1
ATOM 510 O O . GLU A 1 72 ? 2.454 0.806 11.277 1.00 97.00 72 GLU A O 1
ATOM 515 N N . VAL A 1 73 ? 1.041 1.243 9.580 1.00 96.62 73 VAL A N 1
ATOM 516 C CA . VAL A 1 73 ? 1.619 0.260 8.653 1.00 96.62 73 VAL A CA 1
ATOM 517 C C . VAL A 1 73 ? 3.089 0.565 8.377 1.00 96.62 73 VAL A C 1
ATOM 519 O O . VAL A 1 73 ? 3.932 -0.316 8.524 1.00 96.62 73 VAL A O 1
ATOM 522 N N . ALA A 1 74 ? 3.430 1.813 8.042 1.00 95.81 74 ALA A N 1
ATOM 523 C CA . ALA A 1 74 ? 4.817 2.202 7.801 1.00 95.81 74 ALA A CA 1
ATOM 524 C C . ALA A 1 74 ? 5.702 1.956 9.032 1.00 95.81 74 ALA A C 1
ATOM 526 O O . ALA A 1 74 ? 6.823 1.471 8.911 1.00 95.81 74 ALA A O 1
ATOM 527 N N . THR A 1 75 ? 5.197 2.249 10.231 1.00 95.12 75 THR A N 1
ATOM 528 C CA . THR A 1 75 ? 5.922 1.977 11.481 1.00 95.12 75 THR A CA 1
ATOM 529 C C . THR A 1 75 ? 6.140 0.477 11.680 1.00 95.12 75 THR A C 1
ATOM 531 O O . THR A 1 75 ? 7.244 0.072 12.037 1.00 95.12 75 THR A O 1
ATOM 534 N N . ALA A 1 76 ? 5.128 -0.346 11.401 1.00 94.25 76 ALA A N 1
ATOM 535 C CA . ALA A 1 76 ? 5.204 -1.797 11.528 1.00 94.25 76 ALA A CA 1
ATOM 536 C C . ALA A 1 76 ? 6.169 -2.443 10.525 1.00 94.25 76 ALA A C 1
ATOM 538 O O . ALA A 1 76 ? 6.916 -3.336 10.915 1.00 94.25 76 ALA A O 1
ATOM 539 N N . ILE A 1 77 ? 6.227 -1.954 9.280 1.00 92.50 77 ILE A N 1
ATOM 540 C CA . ILE A 1 77 ? 7.196 -2.423 8.272 1.00 92.50 77 ILE A CA 1
ATOM 541 C C . ILE A 1 77 ? 8.629 -2.299 8.805 1.00 92.50 77 ILE A C 1
ATOM 543 O O . ILE A 1 77 ? 9.401 -3.245 8.714 1.00 92.50 77 ILE A O 1
ATOM 547 N N . PHE A 1 78 ? 8.975 -1.157 9.408 1.00 88.81 78 PHE A N 1
ATOM 548 C CA . PHE A 1 78 ? 10.321 -0.922 9.950 1.00 88.81 78 PHE A CA 1
ATOM 549 C C . PHE A 1 78 ? 10.564 -1.535 11.335 1.00 88.81 78 PHE A C 1
ATOM 551 O O . PHE A 1 78 ? 11.710 -1.581 11.778 1.00 88.81 78 PHE A O 1
ATOM 558 N N . ALA A 1 79 ? 9.513 -1.965 12.034 1.00 89.62 79 ALA A N 1
ATOM 559 C CA . ALA A 1 79 ? 9.626 -2.701 13.290 1.00 89.62 79 ALA A CA 1
ATOM 560 C C . ALA A 1 79 ? 9.753 -4.218 13.069 1.00 89.62 79 ALA A C 1
ATOM 562 O O . ALA A 1 79 ? 10.210 -4.926 13.966 1.00 89.62 79 ALA A O 1
ATOM 563 N N . SER A 1 80 ? 9.350 -4.717 11.895 1.00 80.44 80 SER A N 1
ATOM 564 C CA . SER A 1 80 ? 9.499 -6.121 11.528 1.00 80.44 80 SER A CA 1
ATOM 565 C C . SER A 1 80 ? 10.972 -6.468 11.320 1.00 80.44 80 SER A C 1
ATOM 567 O O . SER A 1 80 ? 11.668 -5.829 10.534 1.00 80.44 80 SER A O 1
ATOM 569 N N . ALA A 1 81 ? 11.442 -7.503 12.017 1.00 61.47 81 ALA A N 1
ATOM 570 C CA . ALA A 1 81 ? 12.761 -8.095 11.798 1.00 61.47 81 ALA A CA 1
ATOM 571 C C . ALA A 1 81 ? 12.742 -9.188 10.713 1.00 61.47 81 ALA A C 1
ATOM 573 O O . ALA A 1 81 ? 13.789 -9.731 10.364 1.00 61.47 81 ALA A O 1
ATOM 574 N N . GLU A 1 82 ? 11.556 -9.540 10.216 1.00 61.84 82 GLU A N 1
ATOM 575 C CA . GLU A 1 82 ? 11.368 -10.640 9.279 1.00 61.84 82 GLU A CA 1
ATOM 576 C C . GLU A 1 82 ? 11.615 -10.149 7.845 1.00 61.84 82 GLU A C 1
ATOM 578 O O . GLU A 1 82 ? 11.047 -9.122 7.446 1.00 61.84 82 GLU A O 1
ATOM 583 N N . PRO A 1 83 ? 12.483 -10.826 7.068 1.00 57.69 83 PRO A N 1
ATOM 584 C CA . PRO A 1 83 ? 12.652 -10.499 5.661 1.00 57.69 83 PRO A CA 1
ATOM 585 C C . PRO A 1 83 ? 11.313 -10.681 4.931 1.00 57.69 83 PRO A C 1
ATOM 587 O O . PRO A 1 83 ? 10.505 -11.516 5.337 1.00 57.69 83 PRO A O 1
ATOM 590 N N . PRO A 1 84 ? 11.049 -9.913 3.860 1.00 59.28 84 PRO A N 1
ATOM 591 C CA . PRO A 1 84 ? 9.844 -10.116 3.070 1.00 59.28 84 PRO A CA 1
ATOM 592 C C . PRO A 1 84 ? 9.780 -11.575 2.595 1.00 59.28 84 PRO A C 1
ATOM 594 O O . PRO A 1 84 ? 10.735 -12.068 1.996 1.00 59.28 84 PRO A O 1
ATOM 597 N N . ASP A 1 85 ? 8.663 -12.249 2.894 1.00 59.00 85 ASP A N 1
ATOM 598 C CA . ASP A 1 85 ? 8.381 -13.621 2.457 1.00 59.00 85 ASP A CA 1
ATOM 599 C C . ASP A 1 85 ? 8.616 -13.809 0.945 1.00 59.00 85 ASP A C 1
ATOM 601 O O . ASP A 1 85 ? 8.486 -12.868 0.156 1.00 59.00 85 ASP A O 1
ATOM 605 N N . ASP A 1 86 ? 8.869 -15.057 0.546 1.00 54.44 86 ASP A N 1
ATOM 606 C CA . ASP A 1 86 ? 9.132 -15.517 -0.825 1.00 54.44 86 ASP A CA 1
ATOM 607 C C . ASP A 1 86 ? 8.186 -14.872 -1.878 1.00 54.44 86 ASP A C 1
ATOM 609 O O . ASP A 1 86 ? 6.960 -14.847 -1.668 1.00 54.44 86 ASP A O 1
ATOM 613 N N . PRO A 1 87 ? 8.695 -14.338 -3.011 1.00 54.97 87 PRO A N 1
ATOM 614 C CA . PRO A 1 87 ? 7.911 -13.744 -4.107 1.00 54.97 87 PRO A CA 1
ATOM 615 C C . PRO A 1 87 ? 6.839 -14.647 -4.750 1.00 54.97 87 PRO A C 1
ATOM 617 O O . PRO A 1 87 ? 6.096 -14.168 -5.601 1.00 54.97 87 PRO A O 1
ATOM 620 N N . GLY A 1 88 ? 6.703 -15.914 -4.348 1.00 52.28 88 GLY A N 1
ATOM 621 C CA . GLY A 1 88 ? 5.800 -16.894 -4.966 1.00 52.28 88 GLY A CA 1
ATOM 622 C C . GLY A 1 88 ? 4.288 -16.600 -4.940 1.00 52.28 88 GLY A C 1
ATOM 623 O O . GLY A 1 88 ? 3.547 -17.298 -5.628 1.00 52.28 88 GLY A O 1
ATOM 624 N N . TYR A 1 89 ? 3.803 -15.596 -4.195 1.00 57.62 89 TYR A N 1
ATOM 625 C CA . TYR A 1 89 ? 2.394 -15.171 -4.250 1.00 57.62 89 TYR A CA 1
ATOM 626 C C . TYR A 1 89 ? 2.201 -14.008 -5.236 1.00 57.62 89 TYR A C 1
ATOM 628 O O . TYR A 1 89 ? 2.886 -12.989 -5.103 1.00 57.62 89 TYR A O 1
ATOM 636 N N . PRO A 1 90 ? 1.255 -14.099 -6.193 1.00 80.00 90 PRO A N 1
ATOM 637 C CA . PRO A 1 90 ? 0.997 -13.012 -7.128 1.00 80.00 90 PRO A CA 1
ATOM 638 C C . PRO A 1 90 ? 0.479 -11.786 -6.367 1.00 80.00 90 PRO A C 1
ATOM 640 O O . PRO A 1 90 ? -0.574 -11.832 -5.729 1.00 80.00 90 PRO A O 1
ATOM 643 N N . VAL A 1 91 ? 1.208 -10.668 -6.465 1.00 89.31 91 VAL A N 1
ATOM 644 C CA . VAL A 1 91 ? 0.888 -9.396 -5.785 1.00 89.31 91 VAL A CA 1
ATOM 645 C C . VAL A 1 91 ? -0.555 -8.939 -6.032 1.00 89.31 91 VAL A C 1
ATOM 647 O O . VAL A 1 91 ? -1.189 -8.364 -5.152 1.00 89.31 91 VAL A O 1
ATOM 650 N N . ARG A 1 92 ? -1.113 -9.281 -7.197 1.00 91.31 92 ARG A N 1
ATOM 651 C CA . ARG A 1 92 ? -2.503 -9.023 -7.569 1.00 91.31 92 ARG A CA 1
ATOM 652 C C . ARG A 1 92 ? -3.511 -9.627 -6.589 1.00 91.31 92 ARG A C 1
ATOM 654 O O . ARG A 1 92 ? -4.449 -8.939 -6.197 1.00 91.31 92 ARG A O 1
ATOM 661 N N . ASP A 1 93 ? -3.335 -10.882 -6.181 1.00 91.00 93 ASP A N 1
ATOM 662 C CA . ASP A 1 93 ? -4.277 -11.551 -5.272 1.00 91.00 93 ASP A CA 1
ATOM 663 C C . ASP A 1 93 ? -4.196 -10.953 -3.863 1.00 91.00 93 ASP A C 1
ATOM 665 O O . ASP A 1 93 ? -5.210 -10.820 -3.170 1.00 91.00 93 ASP A O 1
ATOM 669 N N . GLU A 1 94 ? -3.004 -10.507 -3.457 1.00 92.81 94 GLU A N 1
ATOM 670 C CA . GLU A 1 94 ? -2.831 -9.733 -2.230 1.00 92.81 94 GLU A CA 1
ATOM 671 C C . GLU A 1 94 ? -3.513 -8.364 -2.321 1.00 92.81 94 GLU A C 1
ATOM 673 O O . GLU A 1 94 ? -4.179 -7.967 -1.364 1.00 92.81 94 GLU A O 1
ATOM 678 N N . CYS A 1 95 ? -3.428 -7.676 -3.465 1.00 95.69 95 CYS A N 1
ATOM 679 C CA . CYS A 1 95 ? -4.159 -6.434 -3.719 1.00 95.69 95 CYS A CA 1
ATOM 680 C C . CYS A 1 95 ? -5.677 -6.636 -3.645 1.00 95.69 95 CYS A C 1
ATOM 682 O O . CYS A 1 95 ? -6.345 -5.836 -2.996 1.00 95.69 95 CYS A O 1
ATOM 684 N N . VAL A 1 96 ? -6.216 -7.710 -4.238 1.00 95.62 96 VAL A N 1
ATOM 685 C CA . VAL A 1 96 ? -7.651 -8.042 -4.156 1.00 95.62 96 VAL A CA 1
ATOM 686 C C . VAL A 1 96 ? -8.062 -8.269 -2.704 1.00 95.62 96 VAL A C 1
ATOM 688 O O . VAL A 1 96 ? -9.011 -7.660 -2.211 1.00 95.62 96 VAL A O 1
ATOM 691 N N . ARG A 1 97 ? -7.333 -9.123 -1.978 1.00 95.44 97 ARG A N 1
ATOM 692 C CA . ARG A 1 97 ? -7.654 -9.421 -0.578 1.00 95.44 97 ARG A CA 1
ATOM 693 C C . ARG A 1 97 ? -7.536 -8.177 0.305 1.00 95.44 97 ARG A C 1
ATOM 695 O O . ARG A 1 97 ? -8.370 -7.975 1.185 1.00 95.44 97 ARG A O 1
ATOM 702 N N . ALA A 1 98 ? -6.534 -7.335 0.067 1.00 96.38 98 ALA A N 1
ATOM 703 C CA . ALA A 1 98 ? -6.377 -6.075 0.775 1.00 96.38 98 ALA A CA 1
ATOM 704 C C . ALA A 1 98 ? -7.518 -5.104 0.448 1.00 96.38 98 ALA A C 1
ATOM 706 O O . ALA A 1 98 ? -8.030 -4.475 1.367 1.00 96.38 98 ALA A O 1
ATOM 707 N N . GLY A 1 99 ? -7.973 -5.037 -0.809 1.00 96.75 99 GLY A N 1
ATOM 708 C CA . GLY A 1 99 ? -9.154 -4.269 -1.221 1.00 96.75 99 GLY A CA 1
ATOM 709 C C . GLY A 1 99 ? -10.387 -4.623 -0.390 1.00 96.75 99 GLY A C 1
ATOM 710 O O . GLY A 1 99 ? -10.970 -3.744 0.251 1.00 96.75 99 GLY A O 1
ATOM 711 N N . PHE A 1 100 ? -10.670 -5.923 -0.242 1.00 96.38 100 PHE A N 1
ATOM 712 C CA . PHE A 1 100 ? -11.750 -6.410 0.622 1.00 96.38 100 PHE A CA 1
ATOM 713 C C . PHE A 1 100 ? -11.582 -6.004 2.093 1.00 96.38 100 PHE A C 1
ATOM 715 O O . PHE A 1 100 ? -12.545 -5.555 2.718 1.00 96.38 100 PHE A O 1
ATOM 722 N N . VAL A 1 101 ? -10.380 -6.135 2.667 1.00 96.69 101 VAL A N 1
ATOM 723 C CA . VAL A 1 101 ? -10.118 -5.714 4.058 1.00 96.69 101 VAL A CA 1
ATOM 724 C C . VAL A 1 101 ? -10.354 -4.212 4.216 1.00 96.69 101 VAL A C 1
ATOM 726 O O . VAL A 1 101 ? -11.047 -3.791 5.145 1.00 96.69 101 VAL A O 1
ATOM 729 N N . LEU A 1 102 ? -9.825 -3.405 3.295 1.00 96.94 102 LEU A N 1
ATOM 730 C CA . LEU A 1 102 ? -9.971 -1.953 3.303 1.00 96.94 102 LEU A CA 1
ATOM 731 C C . LEU A 1 102 ? -11.441 -1.534 3.184 1.00 96.94 102 LEU A C 1
ATOM 733 O O . LEU A 1 102 ? -11.877 -0.647 3.909 1.00 96.94 102 LEU A O 1
ATOM 737 N N . ALA A 1 103 ? -12.217 -2.186 2.317 1.00 95.75 103 ALA A N 1
ATOM 738 C CA . ALA A 1 103 ? -13.630 -1.878 2.116 1.00 95.75 103 ALA A CA 1
ATOM 739 C C . ALA A 1 103 ? -14.511 -2.266 3.317 1.00 95.75 103 ALA A C 1
ATOM 741 O O . ALA A 1 103 ? -15.483 -1.577 3.617 1.00 95.75 103 ALA A O 1
ATOM 742 N N . GLN A 1 104 ? -14.190 -3.368 4.000 1.00 94.88 104 GLN A N 1
ATOM 743 C CA . GLN A 1 104 ? -15.057 -3.946 5.035 1.00 94.88 104 GLN A CA 1
ATOM 744 C C . GLN A 1 104 ? -14.675 -3.548 6.464 1.00 94.88 104 GLN A C 1
ATOM 746 O O . GLN A 1 104 ? -15.514 -3.603 7.364 1.00 94.88 104 GLN A O 1
ATOM 751 N N . ARG A 1 105 ? -13.400 -3.225 6.712 1.00 94.56 105 ARG A N 1
ATOM 752 C CA . ARG A 1 105 ? -12.847 -3.115 8.076 1.00 94.56 105 ARG A CA 1
ATOM 753 C C . ARG A 1 105 ? -12.154 -1.790 8.371 1.00 94.56 105 ARG A C 1
ATOM 755 O O . ARG A 1 105 ? -11.857 -1.529 9.535 1.00 94.56 105 ARG A O 1
ATOM 762 N N . VAL A 1 106 ? -11.889 -0.965 7.361 1.00 94.88 106 VAL A N 1
ATOM 763 C CA . VAL A 1 106 ? -11.137 0.287 7.506 1.00 94.88 106 VAL A CA 1
ATOM 764 C C . VAL A 1 106 ? -12.045 1.478 7.170 1.00 94.88 106 VAL A C 1
ATOM 766 O O . VAL A 1 106 ? -12.817 1.403 6.215 1.00 94.88 106 VAL A O 1
ATOM 769 N N . PRO A 1 107 ? -11.985 2.593 7.925 1.00 94.44 107 PRO A N 1
ATOM 770 C CA . PRO A 1 107 ? -12.678 3.824 7.551 1.00 94.44 107 PRO A CA 1
ATOM 771 C C . PRO A 1 107 ? -12.301 4.279 6.135 1.00 94.44 107 PRO A C 1
ATOM 773 O O . PRO A 1 107 ? -11.129 4.229 5.763 1.00 94.44 107 PRO A O 1
ATOM 776 N N . SER A 1 108 ? -13.267 4.777 5.358 1.00 93.44 108 SER A N 1
ATOM 777 C CA . SER A 1 108 ? -13.055 5.126 3.942 1.00 93.44 108 SER A CA 1
ATOM 778 C C . SER A 1 108 ? -11.880 6.082 3.720 1.00 93.44 108 SER A C 1
ATOM 780 O O . SER A 1 108 ? -11.066 5.841 2.835 1.00 93.44 108 SER A O 1
ATOM 782 N N . ALA A 1 109 ? -11.726 7.101 4.571 1.00 95.38 109 ALA A N 1
ATOM 783 C CA . ALA A 1 109 ? -10.621 8.056 4.487 1.00 95.38 109 ALA A CA 1
ATOM 784 C C . ALA A 1 109 ? -9.239 7.399 4.686 1.00 95.38 109 ALA A C 1
ATOM 786 O O . ALA A 1 109 ? -8.294 7.705 3.959 1.00 95.38 109 ALA A O 1
ATOM 787 N N . ASP A 1 110 ? -9.112 6.469 5.639 1.00 96.19 110 ASP A N 1
ATOM 788 C CA . ASP A 1 110 ? -7.871 5.717 5.861 1.00 96.19 110 ASP A CA 1
ATOM 789 C C . ASP A 1 110 ? -7.610 4.721 4.724 1.00 96.19 110 ASP A C 1
ATOM 791 O O . ASP A 1 110 ? -6.466 4.551 4.298 1.00 96.19 110 ASP A O 1
ATOM 795 N N . ALA A 1 111 ? -8.664 4.097 4.191 1.00 96.81 111 ALA A N 1
ATOM 796 C CA . ALA A 1 111 ? -8.569 3.191 3.054 1.00 96.81 111 ALA A CA 1
ATOM 797 C C . ALA A 1 111 ? -8.119 3.912 1.773 1.00 96.81 111 ALA A C 1
ATOM 799 O O . ALA A 1 111 ? -7.236 3.429 1.066 1.00 96.81 111 ALA A O 1
ATOM 800 N N . GLU A 1 112 ? -8.679 5.085 1.481 1.00 97.44 112 GLU A N 1
ATOM 801 C CA . GLU A 1 112 ? -8.268 5.938 0.361 1.00 97.44 112 GLU A CA 1
ATOM 802 C C . GLU A 1 112 ? -6.819 6.406 0.511 1.00 97.44 112 GLU A C 1
ATOM 804 O O . GLU A 1 112 ? -6.027 6.273 -0.426 1.00 97.44 112 GLU A O 1
ATOM 809 N N . ALA A 1 113 ? -6.441 6.876 1.706 1.00 97.88 113 ALA A N 1
ATOM 810 C CA . ALA A 1 113 ? -5.069 7.279 1.997 1.00 97.88 113 ALA A CA 1
ATOM 811 C C . ALA A 1 113 ? -4.081 6.119 1.808 1.00 97.88 113 ALA A C 1
ATOM 813 O O . ALA A 1 113 ? -2.996 6.317 1.254 1.00 97.88 113 ALA A O 1
ATOM 814 N N . TYR A 1 114 ? -4.460 4.908 2.226 1.00 97.88 114 TYR A N 1
ATOM 815 C CA . TYR A 1 114 ? -3.657 3.706 2.039 1.00 97.88 114 TYR A CA 1
ATOM 816 C C . TYR A 1 114 ? -3.485 3.350 0.557 1.00 97.88 114 TYR A C 1
ATOM 818 O O . TYR A 1 114 ? -2.351 3.183 0.111 1.00 97.88 114 TYR A O 1
ATOM 826 N N . ARG A 1 115 ? -4.566 3.309 -0.236 1.00 97.75 115 ARG A N 1
ATOM 827 C CA . ARG A 1 115 ? -4.488 3.024 -1.685 1.00 97.75 115 ARG A CA 1
ATOM 828 C C . ARG A 1 115 ? -3.599 4.032 -2.414 1.00 97.75 115 ARG 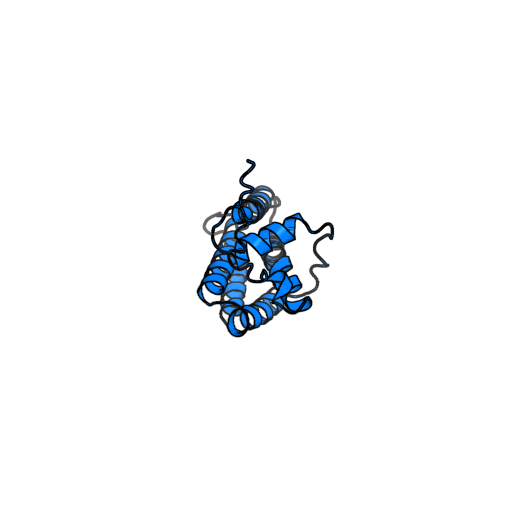A C 1
ATOM 830 O O . ARG A 1 115 ? -2.689 3.640 -3.145 1.00 97.75 115 ARG A O 1
ATOM 837 N N . ALA A 1 116 ? -3.806 5.323 -2.149 1.00 97.38 116 ALA A N 1
ATOM 838 C CA . ALA A 1 116 ? -3.009 6.399 -2.733 1.00 97.38 116 ALA A CA 1
ATOM 839 C C . ALA A 1 116 ? -1.531 6.323 -2.321 1.00 97.38 116 ALA A C 1
ATOM 841 O O . ALA A 1 116 ? -0.640 6.651 -3.104 1.00 97.38 116 ALA A O 1
ATOM 842 N N . TRP A 1 117 ? -1.245 5.896 -1.091 1.00 97.94 117 TRP A N 1
ATOM 843 C CA . TRP A 1 117 ? 0.123 5.684 -0.633 1.00 97.94 117 TRP A CA 1
ATOM 844 C C . TRP A 1 117 ? 0.793 4.490 -1.321 1.00 97.94 117 TRP A C 1
ATOM 846 O O . TRP A 1 117 ? 1.910 4.648 -1.810 1.00 97.94 117 TRP A O 1
ATOM 856 N N . VAL A 1 118 ? 0.107 3.349 -1.448 1.00 97.44 118 VAL A N 1
ATOM 857 C CA . VAL A 1 118 ? 0.612 2.187 -2.202 1.00 97.44 118 VAL A CA 1
ATOM 858 C C . VAL A 1 118 ? 0.891 2.556 -3.661 1.00 97.44 118 VAL A C 1
ATOM 860 O O . VAL A 1 118 ? 1.931 2.173 -4.194 1.00 97.44 118 VAL A O 1
ATOM 863 N N . ARG A 1 119 ? 0.024 3.365 -4.288 1.00 96.94 119 ARG A N 1
ATOM 864 C CA . ARG A 1 119 ? 0.254 3.883 -5.646 1.00 96.94 119 ARG A CA 1
ATOM 865 C C . ARG A 1 119 ? 1.555 4.678 -5.738 1.00 96.94 119 ARG A C 1
ATOM 867 O O . ARG A 1 119 ? 2.389 4.365 -6.576 1.00 96.94 119 ARG A O 1
ATOM 874 N N . ARG A 1 120 ? 1.768 5.637 -4.830 1.00 96.94 120 ARG A N 1
ATOM 875 C CA . ARG A 1 120 ? 2.993 6.459 -4.801 1.00 96.94 120 ARG A CA 1
ATOM 876 C C . ARG A 1 120 ? 4.264 5.639 -4.587 1.00 96.94 120 ARG A C 1
ATOM 878 O O . ARG A 1 120 ? 5.301 5.997 -5.130 1.00 96.94 120 ARG A O 1
ATOM 885 N N . ILE A 1 121 ? 4.202 4.561 -3.802 1.00 95.88 121 ILE A N 1
ATOM 886 C CA . ILE A 1 121 ? 5.341 3.645 -3.631 1.00 95.88 121 ILE A CA 1
ATOM 887 C C . ILE A 1 121 ? 5.676 2.964 -4.957 1.00 95.88 121 ILE A C 1
ATOM 889 O O . ILE A 1 121 ? 6.843 2.930 -5.334 1.00 95.88 121 ILE A O 1
ATOM 893 N N . GLY A 1 122 ? 4.658 2.449 -5.654 1.00 92.62 122 GLY A N 1
ATOM 894 C CA . GLY A 1 122 ? 4.827 1.847 -6.972 1.00 92.62 122 GLY A CA 1
ATOM 895 C C . GLY A 1 122 ? 5.410 2.835 -7.978 1.00 92.62 122 GLY A C 1
ATOM 896 O O . GLY A 1 122 ? 6.424 2.533 -8.589 1.00 92.62 122 GLY A O 1
ATOM 897 N N . GLU A 1 123 ? 4.839 4.040 -8.078 1.00 93.94 123 GLU A N 1
ATOM 898 C CA . GLU A 1 123 ? 5.324 5.111 -8.965 1.00 93.94 123 GLU A CA 1
ATOM 899 C C . GLU A 1 123 ? 6.774 5.512 -8.668 1.00 93.94 123 GLU A C 1
ATOM 901 O O . GLU A 1 123 ? 7.546 5.740 -9.590 1.00 93.94 123 GLU A O 1
ATOM 906 N N . ALA A 1 124 ? 7.173 5.565 -7.393 1.00 92.00 124 ALA A N 1
ATOM 907 C CA . ALA A 1 124 ? 8.557 5.848 -7.013 1.00 92.00 124 ALA A CA 1
ATOM 908 C C . ALA A 1 124 ? 9.532 4.716 -7.394 1.00 92.00 124 ALA A C 1
ATOM 910 O O . ALA A 1 124 ? 10.729 4.965 -7.516 1.00 92.00 124 ALA A O 1
ATOM 911 N N . GLY A 1 125 ? 9.029 3.488 -7.559 1.00 87.94 125 GLY A N 1
ATOM 912 C CA . GLY A 1 125 ? 9.788 2.323 -8.016 1.00 87.94 125 GLY A CA 1
ATOM 913 C C . GLY A 1 125 ? 9.890 2.185 -9.539 1.00 87.94 125 GLY A C 1
ATOM 914 O O . GLY A 1 125 ? 10.587 1.287 -10.006 1.00 87.94 125 GLY A O 1
ATOM 915 N N . VAL A 1 126 ? 9.218 3.049 -10.304 1.00 87.06 126 VAL A N 1
ATOM 916 C CA . VAL A 1 126 ? 9.293 3.092 -11.771 1.00 87.06 126 VAL A CA 1
ATOM 917 C C . VAL A 1 126 ? 10.486 3.940 -12.200 1.00 87.06 126 VAL A C 1
ATOM 919 O O . VAL A 1 126 ? 10.734 4.999 -11.623 1.00 87.06 126 VAL A O 1
ATOM 922 N N . ASP A 1 127 ? 11.196 3.508 -13.244 1.00 74.12 127 ASP A N 1
ATOM 923 C CA . ASP A 1 127 ? 12.175 4.359 -13.925 1.00 74.12 127 ASP A CA 1
ATOM 924 C C . ASP A 1 127 ? 11.470 5.191 -15.011 1.00 74.12 127 ASP A C 1
ATOM 926 O O . ASP A 1 127 ? 10.909 4.621 -15.954 1.00 74.12 127 ASP A O 1
ATOM 930 N N . PRO A 1 128 ? 11.418 6.531 -14.902 1.00 68.38 128 PRO A N 1
ATOM 931 C CA . PRO A 1 128 ? 10.732 7.375 -15.869 1.00 68.38 128 PRO A CA 1
ATOM 932 C C . PRO A 1 128 ? 11.602 7.592 -17.114 1.00 68.38 128 PRO A C 1
ATOM 934 O O . PRO A 1 128 ? 11.996 8.719 -17.416 1.00 68.38 128 PRO A O 1
ATOM 937 N N . VAL A 1 129 ? 11.893 6.523 -17.856 1.00 72.75 129 VAL A N 1
ATOM 938 C CA . VAL A 1 129 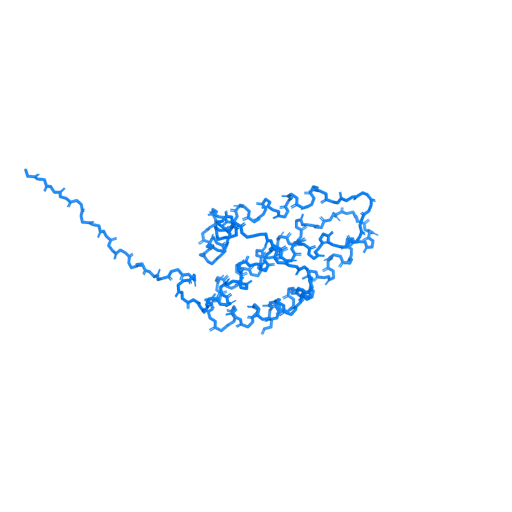? 12.471 6.606 -19.202 1.00 72.75 129 VAL A CA 1
ATOM 939 C C . VAL A 1 129 ? 11.313 6.660 -20.207 1.00 72.75 129 VAL A C 1
ATOM 941 O O . VAL A 1 129 ? 10.627 5.656 -20.418 1.00 72.75 129 VAL A O 1
ATOM 944 N N . PRO A 1 130 ? 11.025 7.822 -20.828 1.00 65.25 130 PRO A N 1
ATOM 945 C CA . PRO A 1 130 ? 9.872 7.953 -21.711 1.00 65.25 130 PRO A CA 1
ATOM 946 C C . PRO A 1 130 ? 10.007 7.037 -22.930 1.00 65.25 130 PRO A C 1
ATOM 948 O O . PRO A 1 130 ? 10.995 7.110 -23.659 1.00 65.25 130 PRO A O 1
ATOM 951 N N . GLY A 1 131 ? 8.992 6.207 -23.175 1.00 67.31 131 GLY A N 1
ATOM 952 C CA . GLY A 1 131 ? 8.968 5.267 -24.301 1.00 67.31 131 GLY A CA 1
ATOM 953 C C . GLY A 1 131 ? 9.672 3.931 -24.044 1.00 67.31 131 GLY A C 1
ATOM 954 O O . GLY A 1 131 ? 9.739 3.115 -24.961 1.00 67.31 131 GLY A O 1
ATOM 955 N N . ASP A 1 132 ? 10.164 3.688 -22.826 1.00 80.12 132 ASP A N 1
ATOM 956 C CA . ASP A 1 132 ? 10.731 2.397 -22.440 1.00 80.12 132 ASP A CA 1
ATOM 957 C C . ASP A 1 132 ? 9.619 1.349 -22.190 1.00 80.12 132 ASP A C 1
ATOM 959 O O . ASP A 1 132 ? 8.723 1.587 -21.369 1.00 80.12 132 ASP A O 1
ATOM 963 N N . PRO A 1 133 ? 9.639 0.182 -22.867 1.00 80.31 133 PRO A N 1
ATOM 964 C CA . PRO A 1 133 ? 8.693 -0.908 -22.613 1.00 80.31 133 PRO A CA 1
ATOM 965 C C . PRO A 1 133 ? 8.719 -1.438 -21.171 1.00 80.31 133 PRO A C 1
ATOM 967 O O . PRO A 1 133 ? 7.705 -1.968 -20.704 1.00 80.31 133 PRO A O 1
ATOM 970 N N . VAL A 1 134 ? 9.833 -1.296 -20.446 1.00 82.88 134 VAL A N 1
ATOM 971 C CA . VAL A 1 134 ? 9.900 -1.668 -19.026 1.00 82.88 134 VAL A CA 1
ATOM 972 C C . VAL A 1 134 ? 9.020 -0.734 -18.201 1.00 82.88 134 VAL A C 1
ATOM 974 O O . VAL A 1 134 ? 8.165 -1.211 -17.456 1.00 82.88 134 VAL A O 1
ATOM 977 N N . CYS A 1 135 ? 9.173 0.579 -18.380 1.00 85.38 135 CYS A N 1
ATOM 978 C CA . CYS A 1 135 ? 8.359 1.594 -17.712 1.00 85.38 135 CYS A CA 1
ATOM 979 C C . CYS A 1 135 ? 6.857 1.346 -17.959 1.00 85.38 135 CYS A C 1
ATOM 981 O O . CYS A 1 135 ? 6.059 1.360 -17.022 1.00 85.38 135 CYS A O 1
ATOM 983 N N . ALA A 1 136 ? 6.477 1.008 -19.199 1.00 86.56 136 ALA A N 1
ATOM 984 C CA . ALA A 1 136 ? 5.101 0.632 -19.536 1.00 86.56 136 ALA A CA 1
ATOM 985 C C . ALA A 1 136 ? 4.629 -0.622 -18.773 1.00 86.56 136 ALA A C 1
ATOM 987 O O . ALA A 1 136 ? 3.571 -0.599 -18.150 1.00 86.56 136 ALA A O 1
ATOM 988 N N . SER A 1 137 ? 5.443 -1.681 -18.741 1.00 88.31 137 SER A N 1
ATOM 989 C CA . SER A 1 137 ? 5.115 -2.932 -18.037 1.00 88.31 137 SER A CA 1
ATOM 990 C C . SER A 1 137 ? 4.977 -2.737 -16.522 1.00 88.31 137 SER A C 1
ATOM 992 O O . SER A 1 137 ? 4.091 -3.311 -15.888 1.00 88.31 137 SER A O 1
ATOM 994 N N . GLN A 1 138 ? 5.838 -1.905 -15.929 1.00 89.31 138 GLN A N 1
ATOM 995 C CA . GLN A 1 138 ? 5.763 -1.535 -14.516 1.00 89.31 138 GLN A CA 1
ATOM 996 C C . GLN A 1 138 ? 4.473 -0.767 -14.202 1.00 89.31 138 GLN A C 1
ATOM 998 O O . GLN A 1 138 ? 3.855 -0.990 -13.157 1.00 89.31 138 GLN A O 1
ATOM 1003 N N . MET A 1 139 ? 4.050 0.118 -15.109 1.00 90.62 139 MET A N 1
ATOM 1004 C CA . MET A 1 139 ? 2.831 0.906 -14.941 1.00 90.62 139 MET A CA 1
ATOM 1005 C C . MET A 1 139 ? 1.559 0.092 -15.141 1.00 90.62 139 MET A C 1
ATOM 1007 O O . MET A 1 139 ? 0.647 0.224 -14.328 1.00 90.62 139 MET A O 1
ATOM 1011 N N . ASP A 1 140 ? 1.534 -0.823 -16.109 1.00 91.69 140 ASP A N 1
ATOM 1012 C CA . ASP A 1 140 ? 0.425 -1.762 -16.293 1.00 91.69 140 ASP A CA 1
ATOM 1013 C C . ASP A 1 140 ? 0.218 -2.637 -15.044 1.00 91.69 140 ASP A C 1
ATOM 1015 O O . ASP A 1 140 ? -0.912 -2.807 -14.574 1.00 91.69 140 ASP A O 1
ATOM 1019 N N . LEU A 1 141 ? 1.312 -3.138 -14.451 1.00 91.19 141 LEU A N 1
ATOM 1020 C CA . LEU A 1 141 ? 1.271 -3.893 -13.195 1.00 91.19 141 LEU A CA 1
ATOM 1021 C C . LEU A 1 141 ? 0.727 -3.043 -12.041 1.00 91.19 141 LEU A C 1
ATOM 1023 O O . LEU A 1 141 ? -0.100 -3.519 -11.256 1.00 91.19 141 LEU A O 1
ATOM 1027 N N . LEU A 1 142 ? 1.170 -1.787 -11.920 1.00 93.31 142 LEU A N 1
ATOM 1028 C CA . LEU A 1 142 ? 0.683 -0.895 -10.870 1.00 93.31 142 LEU A CA 1
ATOM 1029 C C . LEU A 1 142 ? -0.807 -0.586 -11.044 1.00 93.31 142 LEU A C 1
ATOM 1031 O O . LEU A 1 142 ? -1.550 -0.625 -10.063 1.00 93.31 142 LEU A O 1
ATOM 1035 N N . ASP A 1 143 ? -1.257 -0.326 -12.268 1.00 95.12 143 ASP A N 1
ATOM 1036 C CA . ASP A 1 143 ? -2.660 -0.061 -12.578 1.00 95.12 143 ASP A CA 1
ATOM 1037 C C . ASP A 1 143 ? -3.543 -1.280 -12.295 1.00 95.12 143 ASP A C 1
ATOM 1039 O O . ASP A 1 143 ? -4.653 -1.142 -11.769 1.00 95.12 143 ASP A O 1
ATOM 1043 N N . GLU A 1 144 ? -3.053 -2.490 -12.571 1.00 94.19 144 GLU A N 1
ATOM 1044 C CA . GLU A 1 144 ? -3.734 -3.719 -12.176 1.00 94.19 144 GLU A CA 1
ATOM 1045 C C . GLU A 1 144 ? -3.838 -3.853 -10.650 1.00 94.19 144 GLU A C 1
ATOM 1047 O O . GLU A 1 144 ? -4.927 -4.120 -10.132 1.00 94.19 144 GLU A O 1
ATOM 1052 N N . CYS A 1 145 ? -2.749 -3.598 -9.921 1.00 93.62 145 CYS A N 1
ATOM 1053 C CA . CYS A 1 145 ? -2.741 -3.601 -8.456 1.00 93.62 145 CYS A CA 1
ATOM 1054 C C . CYS A 1 145 ? -3.722 -2.570 -7.876 1.00 93.62 145 CYS A C 1
ATOM 1056 O O . CYS A 1 145 ? -4.453 -2.863 -6.929 1.00 93.62 145 CYS A O 1
ATOM 1058 N N . GLN A 1 146 ? -3.777 -1.367 -8.455 1.00 94.38 146 GLN A N 1
ATOM 1059 C CA . GLN A 1 146 ? -4.695 -0.311 -8.028 1.00 94.38 146 GLN A CA 1
ATOM 1060 C C . GLN A 1 146 ? -6.154 -0.677 -8.294 1.00 94.38 146 GLN A C 1
ATOM 1062 O O . GLN A 1 146 ? -7.005 -0.477 -7.428 1.00 94.38 146 GLN A O 1
ATOM 1067 N N . ARG A 1 147 ? -6.446 -1.271 -9.455 1.00 95.25 147 ARG A N 1
ATOM 1068 C CA . ARG A 1 147 ? -7.787 -1.768 -9.780 1.00 95.25 147 ARG A CA 1
ATOM 1069 C C . ARG A 1 147 ? -8.219 -2.873 -8.816 1.00 95.25 147 ARG A C 1
ATOM 1071 O O . ARG A 1 147 ? -9.356 -2.863 -8.361 1.00 95.25 147 ARG A O 1
ATOM 1078 N N . ALA A 1 148 ? -7.310 -3.784 -8.476 1.00 94.62 148 ALA A N 1
ATOM 1079 C CA . ALA A 1 148 ? -7.554 -4.850 -7.508 1.00 94.62 148 ALA A CA 1
ATOM 1080 C C . ALA A 1 148 ? -7.792 -4.317 -6.084 1.00 94.62 148 ALA A C 1
ATOM 1082 O O . ALA A 1 148 ? -8.677 -4.805 -5.392 1.00 94.62 148 ALA A O 1
ATOM 1083 N N . LEU A 1 149 ? -7.055 -3.287 -5.660 1.00 93.19 149 LEU A N 1
ATOM 1084 C CA . LEU A 1 149 ? -7.239 -2.634 -4.358 1.00 93.19 149 LEU A CA 1
ATOM 1085 C C . LEU A 1 149 ? -8.551 -1.849 -4.235 1.00 93.19 149 LEU A C 1
ATOM 1087 O O . LEU A 1 149 ? -8.996 -1.563 -3.120 1.00 93.19 149 LEU A O 1
ATOM 1091 N N . ALA A 1 150 ? -9.121 -1.430 -5.362 1.00 90.62 150 ALA A N 1
ATOM 1092 C CA . ALA A 1 150 ? -10.373 -0.685 -5.421 1.00 90.62 150 ALA A CA 1
ATOM 1093 C C . ALA A 1 150 ? -11.627 -1.581 -5.444 1.00 90.62 150 ALA A C 1
ATOM 1095 O O . ALA A 1 150 ? -12.728 -1.041 -5.334 1.00 90.62 150 ALA A O 1
ATOM 1096 N N . ALA A 1 151 ? -11.462 -2.900 -5.598 1.00 78.56 151 ALA A N 1
ATOM 1097 C CA . ALA A 1 151 ? -12.540 -3.890 -5.549 1.00 78.56 151 ALA A CA 1
ATOM 1098 C C . ALA A 1 151 ? -13.026 -4.139 -4.111 1.00 78.56 151 ALA A C 1
ATOM 1100 O O . ALA A 1 151 ? -14.248 -4.361 -3.955 1.00 78.56 151 ALA A O 1
#

Radius of gyration: 17.67 Å; chains: 1; bounding box: 36×38×72 Å

pLDDT: mean 85.26, std 14.96, range [40.78, 97.94]

Organism: NCBI:txid65505

Secondary structure (DSSP, 8-state):
---PPP------PPPHHHHS-HHHHHHHHHHHHHHHHHHHTS--SS--HHHHHHHHHHHHHGGG-S-HHHHHHHHHHHH--SPPP-TTS-HHHHHHHHHHHHHHHS-HHHHHHHHHHHHHHHHHTS---TT-HHHHHHHHHHHHHHHHHT-

Foldseek 3Di:
DDDDDDPPCPDPPPAPCVQDDVVLLVLLLQLLVLLLVVLQPLDDVPRDPQLSVQLLVLLCVQCPDPLRSSNVSSVVNVVDPDDRPDNPDDSLVSLLSNLVCLVPRNDVVSLVVSLVSSLSSLVSNADPPPPDVSSVVSVVSSVSSSVSSND